Protein AF-E1Y904-F1 (afdb_monomer_lite)

Organism: NCBI:txid201089

Secondary structure (DSSP, 8-state):
--BSSSBTTSTT-TTHHHHHHHHHHHH-TTT-SS--HHHHHHHHHHHHH-----HHHHHHHHH--SSS------

pLDDT: mean 84.65, std 10.98, range [56.09, 95.12]

Structure (mmCIF, N/CA/C/O backbone):
data_AF-E1Y904-F1
#
_entry.id   AF-E1Y904-F1
#
loop_
_atom_site.group_PDB
_atom_site.id
_atom_site.type_symbol
_atom_site.label_atom_id
_atom_site.label_alt_id
_atom_site.label_comp_id
_atom_site.label_asym_id
_atom_site.label_entity_id
_atom_site.label_seq_id
_atom_site.pdbx_PDB_ins_code
_atom_site.Cartn_x
_atom_site.Cartn_y
_atom_site.Cartn_z
_atom_site.occupancy
_atom_site.B_iso_or_equiv
_atom_site.auth_seq_id
_atom_site.auth_comp_id
_atom_site.auth_asym_id
_atom_site.auth_atom_id
_atom_site.pdbx_PDB_model_num
ATOM 1 N N . MET A 1 1 ? -1.099 10.899 -2.640 1.00 73.69 1 MET A N 1
ATOM 2 C CA . MET A 1 1 ? -0.838 9.624 -3.335 1.00 73.69 1 MET A CA 1
ATOM 3 C C . MET A 1 1 ? 0.308 8.922 -2.636 1.00 73.69 1 MET A C 1
ATOM 5 O O . MET A 1 1 ? 1.330 9.582 -2.443 1.00 73.69 1 MET A O 1
ATOM 9 N N . PRO A 1 2 ? 0.137 7.645 -2.267 1.00 82.12 2 PRO A N 1
ATOM 10 C CA . PRO A 1 2 ? 1.209 6.815 -1.732 1.00 82.12 2 PRO A CA 1
ATOM 11 C C . PRO A 1 2 ? 2.406 6.717 -2.689 1.00 82.12 2 PRO A C 1
ATOM 13 O O . PRO A 1 2 ? 2.279 6.889 -3.908 1.00 82.12 2 PRO A O 1
ATOM 16 N N . ILE A 1 3 ? 3.584 6.478 -2.122 1.00 81.06 3 ILE A N 1
ATOM 17 C CA . ILE A 1 3 ? 4.841 6.325 -2.858 1.00 81.06 3 ILE A CA 1
ATOM 18 C C . ILE A 1 3 ? 5.593 5.171 -2.214 1.00 81.06 3 ILE A C 1
ATOM 20 O O . ILE A 1 3 ? 5.971 5.295 -1.056 1.00 81.06 3 ILE A O 1
ATOM 24 N N . GLY A 1 4 ? 5.829 4.090 -2.951 1.00 81.25 4 GLY A N 1
ATOM 25 C CA . GLY A 1 4 ? 6.671 2.986 -2.499 1.00 81.25 4 GLY A CA 1
ATOM 26 C C . GLY A 1 4 ? 7.953 2.908 -3.311 1.00 81.25 4 GLY A C 1
ATOM 27 O O . GLY A 1 4 ? 8.779 3.820 -3.231 1.00 81.25 4 GLY A O 1
ATOM 28 N N . ILE A 1 5 ? 8.122 1.846 -4.105 1.00 79.06 5 ILE A N 1
ATOM 29 C CA . ILE A 1 5 ? 9.262 1.728 -5.044 1.00 79.06 5 ILE A CA 1
ATOM 30 C C . ILE A 1 5 ? 9.202 2.862 -6.073 1.00 79.06 5 ILE A C 1
ATOM 32 O O . ILE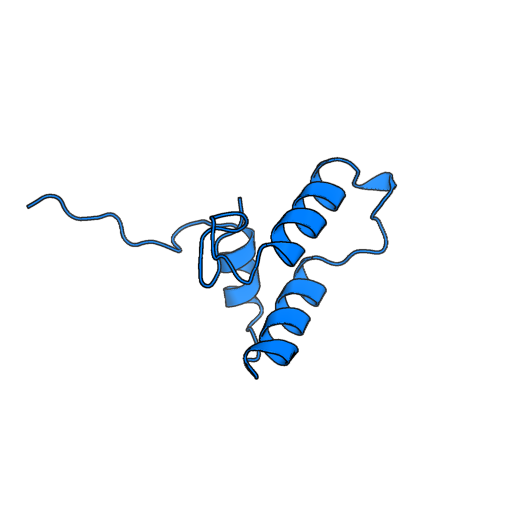 A 1 5 ? 10.207 3.459 -6.462 1.00 79.06 5 ILE A O 1
ATOM 36 N N . SER A 1 6 ? 7.987 3.193 -6.491 1.00 78.38 6 SER A N 1
ATOM 37 C CA . SER A 1 6 ? 7.676 4.252 -7.430 1.00 78.38 6 SER A CA 1
ATOM 38 C C . SER A 1 6 ? 6.480 5.057 -6.925 1.00 78.38 6 SER A C 1
ATOM 40 O O . SER A 1 6 ? 5.823 4.717 -5.939 1.00 78.38 6 SER A O 1
ATOM 42 N N . ARG A 1 7 ? 6.172 6.171 -7.597 1.00 79.88 7 ARG A N 1
ATOM 43 C CA . ARG A 1 7 ? 4.882 6.820 -7.360 1.00 79.88 7 ARG A CA 1
ATOM 44 C C . ARG A 1 7 ? 3.796 5.881 -7.876 1.00 79.88 7 ARG A C 1
ATOM 46 O O . ARG A 1 7 ? 3.824 5.525 -9.054 1.00 79.88 7 ARG A O 1
ATOM 53 N N . TRP A 1 8 ? 2.844 5.545 -7.015 1.00 81.44 8 TRP A N 1
ATOM 54 C CA . TRP A 1 8 ? 1.706 4.715 -7.387 1.00 81.44 8 TRP A CA 1
ATOM 55 C C . TRP A 1 8 ? 0.975 5.320 -8.598 1.00 81.44 8 TRP A C 1
ATOM 57 O O . TRP A 1 8 ? 0.766 6.535 -8.663 1.00 81.44 8 TRP A O 1
ATOM 67 N N . GLY A 1 9 ? 0.667 4.487 -9.597 1.00 72.00 9 GLY A N 1
ATOM 68 C CA . GLY A 1 9 ? -0.014 4.903 -10.832 1.00 72.00 9 GLY A CA 1
ATOM 69 C C . GLY A 1 9 ? 0.855 5.640 -11.865 1.00 72.00 9 GLY A C 1
ATOM 70 O O . GLY A 1 9 ? 0.324 6.215 -12.812 1.00 72.00 9 GLY A O 1
ATOM 71 N N . HIS A 1 10 ? 2.183 5.668 -11.711 1.00 79.50 10 HIS A N 1
ATOM 72 C CA . HIS A 1 10 ? 3.076 6.108 -12.792 1.00 79.50 10 HIS A CA 1
ATOM 73 C C . HIS A 1 10 ? 3.200 5.016 -13.877 1.00 79.50 10 HIS A C 1
ATOM 75 O O . HIS A 1 10 ? 3.203 3.837 -13.523 1.00 79.50 10 HIS A O 1
ATOM 81 N N . PRO A 1 11 ? 3.344 5.356 -15.175 1.00 70.94 11 PRO A N 1
ATOM 82 C CA . PRO A 1 11 ? 3.622 4.364 -16.213 1.00 70.94 11 PRO A CA 1
ATOM 83 C C . PRO A 1 11 ? 4.838 3.500 -15.852 1.00 70.94 11 PRO A C 1
ATOM 85 O O . PRO A 1 11 ? 5.881 4.025 -15.468 1.00 70.94 11 PRO A O 1
ATOM 88 N N . GLY A 1 12 ? 4.684 2.176 -15.923 1.00 69.69 12 GLY A N 1
ATOM 89 C CA . GLY A 1 12 ? 5.714 1.217 -15.501 1.00 69.69 12 GLY A CA 1
ATOM 90 C C . GLY A 1 12 ? 5.789 0.964 -13.988 1.00 69.69 12 GLY A C 1
ATOM 91 O O . GLY A 1 12 ? 6.654 0.216 -13.542 1.00 69.69 12 GLY A O 1
ATOM 92 N N . SER A 1 13 ? 4.894 1.552 -13.184 1.00 78.88 13 SER A N 1
ATOM 93 C CA . SER A 1 13 ? 4.787 1.246 -11.756 1.00 78.88 13 SER A CA 1
ATOM 94 C C . SER A 1 13 ? 4.191 -0.144 -11.553 1.00 78.88 13 SER A C 1
ATOM 96 O O . SER A 1 13 ? 3.033 -0.402 -11.897 1.00 78.88 13 SER A O 1
ATOM 98 N N . LEU A 1 14 ? 4.967 -1.018 -10.917 1.00 82.31 14 LEU A N 1
ATOM 99 C CA . LEU A 1 14 ? 4.515 -2.343 -10.488 1.00 82.31 14 LEU A CA 1
ATOM 100 C C . LEU A 1 14 ? 3.410 -2.248 -9.420 1.00 82.31 14 LEU A C 1
ATOM 102 O O . LEU A 1 14 ? 2.621 -3.168 -9.258 1.00 82.31 14 LEU A O 1
ATOM 106 N N . GLU A 1 15 ? 3.299 -1.105 -8.743 1.00 85.25 15 GLU A N 1
ATOM 107 C CA . GLU A 1 15 ? 2.375 -0.857 -7.632 1.00 85.25 15 GLU A CA 1
ATOM 108 C C . GLU A 1 15 ? 1.020 -0.296 -8.101 1.00 85.25 15 GLU A C 1
ATOM 110 O O . GLU A 1 15 ? 0.189 0.115 -7.292 1.00 85.25 15 GLU A O 1
ATOM 115 N N . THR A 1 16 ? 0.770 -0.269 -9.414 1.00 85.75 16 THR A N 1
ATOM 116 C CA . THR A 1 16 ? -0.503 0.195 -9.992 1.00 85.75 16 THR A CA 1
ATOM 117 C C . THR A 1 16 ? -1.736 -0.521 -9.409 1.00 85.75 16 THR A C 1
ATOM 119 O O . THR A 1 16 ? -2.714 0.170 -9.119 1.00 85.75 16 THR A O 1
ATOM 122 N N . PRO A 1 17 ? -1.725 -1.846 -9.142 1.00 88.69 17 PRO A N 1
ATOM 123 C CA . PRO A 1 17 ? -2.853 -2.511 -8.483 1.00 88.69 17 PRO A CA 1
ATOM 124 C C . PRO A 1 17 ? -3.157 -1.952 -7.084 1.00 88.69 17 PRO A C 1
ATOM 126 O O . PRO A 1 17 ? -4.319 -1.714 -6.755 1.00 88.69 17 PRO A O 1
ATOM 129 N N . LEU A 1 18 ? -2.122 -1.661 -6.287 1.00 90.88 18 LEU A N 1
ATOM 130 C CA . LEU A 1 18 ? -2.284 -1.038 -4.970 1.00 90.88 18 LEU A CA 1
ATOM 131 C C . LEU A 1 18 ? -2.848 0.386 -5.087 1.00 90.88 18 LEU A C 1
ATOM 133 O O . LEU A 1 18 ? -3.680 0.791 -4.277 1.00 90.88 18 LEU A O 1
ATOM 137 N N . ALA A 1 19 ? -2.454 1.124 -6.130 1.00 89.31 19 ALA A N 1
ATOM 138 C CA . ALA A 1 19 ? -2.984 2.454 -6.430 1.00 89.31 19 ALA A CA 1
ATOM 139 C C . ALA A 1 19 ? -4.496 2.443 -6.671 1.00 89.31 19 ALA A C 1
ATOM 141 O O . ALA A 1 19 ? -5.210 3.289 -6.132 1.00 89.31 19 ALA A O 1
ATOM 142 N N . ILE A 1 20 ? -4.973 1.475 -7.456 1.00 90.25 20 ILE A N 1
ATOM 143 C CA . ILE A 1 20 ? -6.396 1.306 -7.763 1.00 90.25 20 ILE A CA 1
ATOM 144 C C . ILE A 1 20 ? -7.164 0.961 -6.487 1.00 90.25 20 ILE A C 1
ATOM 146 O O . ILE A 1 20 ? -8.173 1.598 -6.194 1.00 90.25 20 ILE A O 1
ATOM 150 N N . LEU A 1 21 ? -6.661 0.011 -5.697 1.00 91.81 21 LEU A N 1
ATOM 151 C CA . LEU A 1 21 ? -7.314 -0.423 -4.464 1.00 91.81 21 LEU A CA 1
ATOM 152 C C . LEU A 1 21 ? -7.386 0.707 -3.424 1.00 91.81 21 LEU A C 1
ATOM 154 O O . LEU A 1 21 ? -8.433 0.942 -2.819 1.00 91.81 21 LEU A O 1
ATOM 158 N N . TRP A 1 22 ? -6.297 1.462 -3.260 1.00 92.19 22 TRP A N 1
ATOM 159 C CA . TRP A 1 22 ? -6.271 2.635 -2.387 1.00 92.19 22 TRP A CA 1
ATOM 160 C C . TRP A 1 22 ? -7.227 3.723 -2.862 1.00 92.19 22 TRP A C 1
ATOM 162 O O . TRP A 1 22 ? -7.929 4.305 -2.035 1.00 92.19 22 TRP A O 1
ATOM 172 N N . ALA A 1 23 ? -7.305 3.985 -4.169 1.00 91.94 23 ALA A N 1
ATOM 173 C CA . ALA A 1 23 ? -8.246 4.956 -4.715 1.00 91.94 23 ALA A CA 1
ATOM 174 C C . ALA A 1 23 ? -9.699 4.513 -4.487 1.00 91.94 23 ALA A C 1
ATOM 176 O O . ALA A 1 23 ? -10.511 5.315 -4.035 1.00 91.94 23 ALA A O 1
ATOM 177 N N . ALA A 1 24 ? -10.006 3.234 -4.715 1.00 93.06 24 ALA A N 1
ATOM 178 C CA . ALA A 1 24 ? -11.328 2.661 -4.489 1.00 93.06 24 ALA A CA 1
ATOM 179 C C . ALA A 1 24 ? -11.777 2.812 -3.026 1.00 93.06 24 ALA A C 1
ATOM 181 O O . ALA A 1 24 ? -12.850 3.358 -2.769 1.00 93.06 24 ALA A O 1
ATOM 182 N N . LYS A 1 25 ? -10.917 2.441 -2.064 1.00 93.06 25 LYS A N 1
ATOM 183 C CA . LYS A 1 25 ? -11.191 2.626 -0.630 1.00 93.06 25 LYS A CA 1
ATOM 184 C C . LYS A 1 25 ? -11.286 4.099 -0.226 1.00 93.06 25 LYS A C 1
ATOM 186 O O . LYS A 1 25 ? -12.113 4.450 0.608 1.00 93.06 25 LYS A O 1
ATOM 191 N N . THR A 1 26 ? -10.454 4.963 -0.805 1.00 90.31 26 THR A N 1
ATOM 192 C CA . THR A 1 26 ? -10.453 6.404 -0.500 1.00 90.31 26 THR A CA 1
ATOM 193 C C . THR A 1 26 ? -11.731 7.090 -0.986 1.00 90.31 26 THR A C 1
ATOM 195 O O . THR A 1 26 ? -12.260 7.952 -0.292 1.00 90.31 26 THR A O 1
ATOM 198 N N . LEU A 1 27 ? -12.227 6.718 -2.169 1.00 93.81 27 LEU A N 1
ATOM 199 C CA . LEU A 1 27 ? -13.416 7.320 -2.777 1.00 93.81 27 LEU A CA 1
ATOM 200 C C . LEU A 1 27 ? -14.723 6.718 -2.247 1.00 93.81 27 LEU A C 1
ATOM 202 O O . LEU A 1 27 ? -15.716 7.431 -2.136 1.00 93.81 27 LEU A O 1
ATOM 206 N N . TYR A 1 28 ? -14.725 5.426 -1.911 1.00 95.06 28 TYR A N 1
ATOM 207 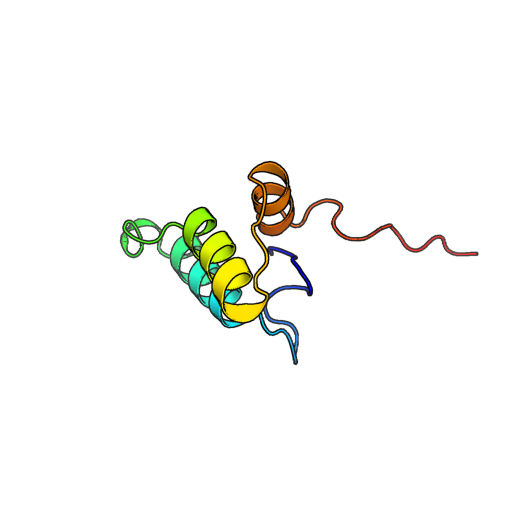C CA . TYR A 1 28 ? -15.919 4.692 -1.487 1.00 95.06 28 TYR A CA 1
ATOM 208 C C . TYR A 1 28 ? -15.665 3.868 -0.213 1.00 95.06 28 TYR A C 1
ATOM 210 O O . TYR A 1 28 ? -15.813 2.644 -0.230 1.00 95.06 28 TYR A O 1
ATOM 218 N N . PRO A 1 29 ? -15.308 4.501 0.918 1.00 93.44 29 PRO A N 1
ATOM 219 C CA . PRO A 1 29 ? -14.924 3.782 2.134 1.00 93.44 29 PRO A CA 1
ATOM 220 C C . PRO A 1 29 ? -16.024 2.850 2.661 1.00 93.44 29 PRO A C 1
ATOM 222 O O . PRO A 1 29 ? -15.717 1.786 3.185 1.00 93.44 29 PRO A O 1
ATOM 225 N N . GLU A 1 30 ? -17.298 3.200 2.459 1.00 95.12 30 GLU A N 1
ATOM 226 C CA . GLU A 1 30 ? -18.446 2.380 2.876 1.00 95.12 30 GLU A CA 1
ATOM 227 C C . GLU A 1 30 ? -18.631 1.104 2.041 1.00 95.12 30 GLU A C 1
ATOM 229 O O . GLU A 1 30 ? -19.291 0.166 2.481 1.00 95.12 30 GLU A O 1
ATOM 234 N N . ARG A 1 31 ? -18.065 1.057 0.828 1.00 94.31 31 ARG A N 1
ATOM 235 C CA . ARG A 1 31 ? -18.140 -0.106 -0.073 1.00 94.31 31 ARG A CA 1
ATOM 236 C C . ARG A 1 31 ? -16.929 -1.028 0.046 1.00 94.31 31 ARG A 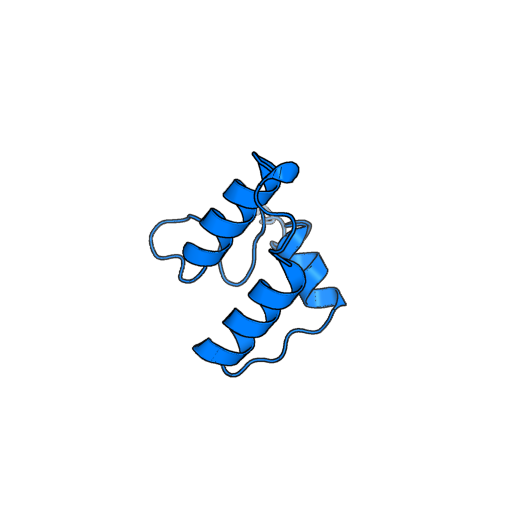C 1
ATOM 238 O O . ARG A 1 31 ? -17.038 -2.188 -0.322 1.00 94.31 31 ARG A O 1
ATOM 245 N N . PHE A 1 32 ? -15.807 -0.510 0.542 1.00 94.12 32 PHE A N 1
ATOM 246 C CA . PHE A 1 32 ? -14.527 -1.214 0.681 1.00 94.12 32 PHE A CA 1
ATOM 247 C C . PHE A 1 32 ? -14.105 -1.277 2.158 1.00 94.12 32 PHE A C 1
ATOM 249 O O . PHE A 1 32 ? -12.984 -0.909 2.529 1.00 94.12 32 PHE A O 1
ATOM 256 N N . THR A 1 33 ? -15.041 -1.681 3.019 1.00 93.00 33 THR A N 1
ATOM 257 C CA . THR A 1 33 ? -14.839 -1.797 4.474 1.00 93.00 33 THR A CA 1
ATOM 258 C C . THR A 1 33 ? -13.977 -3.001 4.847 1.00 93.00 33 THR A C 1
ATOM 260 O O . THR A 1 33 ? -13.256 -2.955 5.841 1.00 93.00 33 THR A O 1
ATOM 263 N N . ASP A 1 34 ? -14.008 -4.039 4.018 1.00 93.62 34 ASP A N 1
ATOM 264 C CA . ASP A 1 34 ? -13.243 -5.283 4.098 1.00 93.62 34 ASP A CA 1
ATOM 265 C C . ASP A 1 34 ? -11.779 -5.131 3.654 1.00 93.62 34 ASP A C 1
ATOM 267 O O . ASP A 1 34 ? -10.917 -5.918 4.041 1.00 93.62 34 ASP A O 1
ATOM 271 N N . VAL A 1 35 ? -11.471 -4.098 2.870 1.00 92.56 35 VAL A N 1
ATOM 272 C CA . VAL A 1 35 ? -10.127 -3.879 2.330 1.00 92.56 35 VAL A CA 1
ATOM 273 C C . VAL A 1 35 ? -9.214 -3.246 3.373 1.00 92.56 35 VAL A C 1
ATOM 275 O O . VAL A 1 35 ? -9.375 -2.072 3.696 1.00 92.56 35 VAL A O 1
ATOM 278 N N . ASP A 1 36 ? -8.171 -3.937 3.829 1.00 93.62 36 ASP A N 1
ATOM 279 C CA . ASP A 1 36 ? -7.073 -3.315 4.581 1.00 93.62 36 ASP A CA 1
ATOM 280 C C . ASP A 1 36 ? -5.888 -2.991 3.657 1.00 93.62 36 ASP A C 1
ATOM 282 O O . ASP A 1 36 ? -5.075 -3.844 3.309 1.00 93.62 36 ASP A O 1
ATOM 286 N N . ILE A 1 37 ? -5.753 -1.713 3.292 1.00 91.62 37 ILE A N 1
ATOM 287 C CA . ILE A 1 37 ? -4.658 -1.229 2.441 1.00 91.62 37 ILE A CA 1
ATOM 288 C C . ILE A 1 37 ? -3.275 -1.466 3.062 1.00 91.62 37 ILE A C 1
ATOM 290 O O . ILE A 1 37 ? -2.312 -1.687 2.324 1.00 91.62 37 ILE A O 1
ATOM 294 N N . LYS A 1 38 ? -3.142 -1.429 4.395 1.00 92.31 38 LYS A N 1
ATOM 295 C CA . LYS A 1 38 ? -1.860 -1.673 5.074 1.00 92.31 38 LYS A CA 1
ATOM 296 C C . LYS A 1 38 ? -1.478 -3.145 4.923 1.00 92.31 38 LYS A C 1
ATOM 298 O O . LYS A 1 38 ? -0.345 -3.434 4.534 1.00 92.31 38 LYS A O 1
ATOM 303 N N . ALA A 1 39 ? -2.425 -4.051 5.165 1.00 93.81 39 ALA A N 1
ATOM 304 C CA . ALA A 1 39 ? -2.229 -5.486 4.974 1.00 93.81 39 ALA A CA 1
ATOM 305 C C . ALA A 1 39 ? -1.926 -5.828 3.508 1.00 93.81 39 ALA A C 1
ATOM 307 O O . ALA A 1 39 ? -0.950 -6.527 3.237 1.00 93.81 39 ALA A O 1
ATOM 308 N N . GLU A 1 40 ? -2.675 -5.263 2.557 1.00 94.00 40 GLU A N 1
ATOM 309 C CA . GLU A 1 40 ? -2.448 -5.545 1.137 1.00 94.00 40 GLU A CA 1
ATOM 310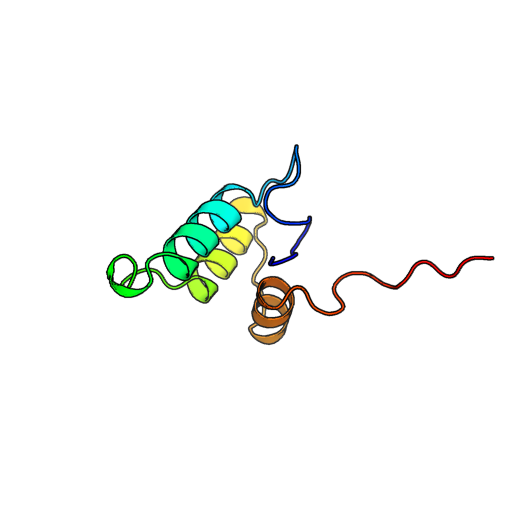 C C . GLU A 1 40 ? -1.117 -5.015 0.620 1.00 94.00 40 GLU A C 1
ATOM 312 O O . GLU A 1 40 ? -0.435 -5.686 -0.154 1.00 94.00 40 GLU A O 1
ATOM 317 N N . THR A 1 41 ? -0.679 -3.852 1.103 1.00 92.44 41 THR A N 1
ATOM 318 C CA . THR A 1 41 ? 0.656 -3.339 0.775 1.00 92.44 41 THR A CA 1
ATOM 319 C C . THR A 1 41 ? 1.739 -4.299 1.274 1.00 92.44 41 THR A C 1
ATOM 321 O O . THR A 1 41 ? 2.642 -4.650 0.519 1.00 92.44 41 THR A O 1
ATOM 324 N N . LYS A 1 42 ? 1.638 -4.794 2.514 1.00 93.56 42 LYS A N 1
ATOM 325 C CA . LYS A 1 42 ? 2.592 -5.778 3.054 1.00 93.56 42 LYS A CA 1
ATOM 326 C C . LYS A 1 42 ? 2.590 -7.084 2.258 1.00 93.56 42 LYS A C 1
ATOM 328 O O . LYS A 1 42 ? 3.657 -7.574 1.892 1.00 93.56 42 LYS A O 1
ATOM 333 N N . ASN A 1 43 ? 1.407 -7.615 1.953 1.00 94.38 43 ASN A N 1
ATOM 334 C CA . ASN A 1 43 ? 1.256 -8.848 1.183 1.00 94.38 43 ASN A CA 1
ATOM 335 C C . ASN A 1 43 ? 1.834 -8.718 -0.227 1.00 94.38 43 ASN A C 1
ATOM 337 O O . ASN A 1 43 ? 2.513 -9.629 -0.695 1.00 94.38 43 ASN A O 1
ATOM 341 N N . PHE A 1 44 ? 1.614 -7.584 -0.891 1.00 93.06 44 PHE A N 1
ATOM 342 C CA . PHE A 1 44 ? 2.162 -7.314 -2.215 1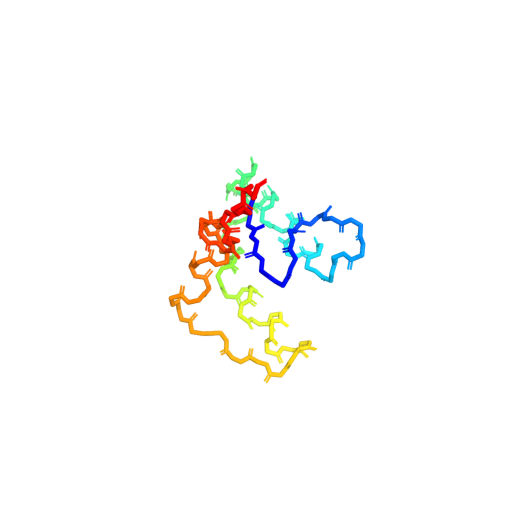.00 93.06 44 PHE A CA 1
ATOM 343 C C . PHE A 1 44 ? 3.695 -7.348 -2.212 1.00 93.06 44 PHE A C 1
ATOM 345 O O . PHE A 1 44 ? 4.304 -8.039 -3.029 1.00 93.06 44 PHE A O 1
ATOM 352 N N . TYR A 1 45 ? 4.325 -6.660 -1.257 1.00 92.75 45 TYR A N 1
ATOM 353 C CA . TYR A 1 45 ? 5.783 -6.643 -1.145 1.00 92.75 45 TYR A CA 1
ATOM 354 C C . TYR A 1 45 ? 6.362 -8.017 -0.805 1.00 92.75 45 TYR A C 1
ATOM 356 O O . TYR A 1 45 ? 7.336 -8.442 -1.426 1.00 92.75 45 TYR A O 1
ATOM 364 N N . LYS A 1 46 ? 5.710 -8.757 0.095 1.00 94.00 46 LYS A N 1
ATOM 365 C CA . LYS A 1 46 ? 6.111 -10.127 0.420 1.00 94.00 46 LYS A CA 1
ATOM 366 C C . LYS A 1 46 ? 5.987 -11.056 -0.788 1.00 94.00 46 LYS A C 1
ATOM 368 O O . LYS A 1 46 ? 6.890 -11.827 -1.067 1.00 94.00 46 LYS A O 1
ATOM 373 N N . LYS A 1 47 ? 4.889 -10.973 -1.539 1.00 93.88 47 LYS A N 1
ATOM 374 C CA . LYS A 1 47 ? 4.609 -11.892 -2.649 1.00 93.88 47 LYS A CA 1
ATOM 375 C C . LYS A 1 47 ? 5.474 -11.643 -3.884 1.00 93.88 47 LYS A C 1
ATOM 377 O O . LYS A 1 47 ? 5.886 -12.600 -4.528 1.00 93.88 47 LYS A O 1
ATOM 382 N N . PHE A 1 48 ? 5.691 -10.381 -4.252 1.00 91.56 48 PHE A N 1
ATOM 383 C CA . PHE A 1 48 ? 6.351 -10.031 -5.516 1.00 91.56 48 PHE A CA 1
ATOM 384 C C . PHE A 1 48 ? 7.829 -9.671 -5.363 1.00 91.56 48 PHE A C 1
ATOM 386 O O . PHE A 1 48 ? 8.562 -9.732 -6.347 1.00 91.56 48 PHE A O 1
ATOM 393 N N . PHE A 1 49 ? 8.269 -9.309 -4.156 1.00 89.94 49 PHE A N 1
ATOM 394 C CA . PHE A 1 49 ? 9.649 -8.895 -3.888 1.00 89.94 49 PHE A CA 1
ATOM 395 C C . PHE A 1 49 ? 10.322 -9.714 -2.782 1.00 89.94 49 PHE A C 1
ATOM 397 O O . PHE A 1 49 ? 11.454 -9.396 -2.432 1.00 89.94 49 PHE A O 1
ATOM 404 N N . ASP A 1 50 ? 9.637 -10.722 -2.225 1.00 93.62 50 ASP A N 1
ATOM 405 C CA . ASP A 1 50 ? 10.097 -11.505 -1.067 1.00 93.62 50 ASP A CA 1
ATOM 406 C C . ASP A 1 50 ? 10.569 -10.609 0.095 1.00 93.62 50 ASP A C 1
ATOM 408 O O . ASP A 1 50 ? 11.541 -10.886 0.794 1.00 93.62 50 ASP A O 1
ATOM 412 N N . TYR A 1 51 ? 9.895 -9.462 0.260 1.00 91.88 51 TYR A N 1
ATOM 413 C CA . TYR A 1 51 ? 10.300 -8.416 1.193 1.00 91.88 51 TYR A CA 1
ATOM 414 C C . TYR A 1 51 ? 9.224 -8.154 2.244 1.00 91.88 51 TYR A C 1
ATOM 416 O O . TYR A 1 51 ? 8.106 -7.737 1.929 1.00 91.88 51 TYR A O 1
ATOM 424 N N . GLU A 1 52 ? 9.576 -8.346 3.515 1.00 92.50 52 GLU A N 1
ATOM 425 C CA . GLU A 1 52 ? 8.691 -8.035 4.634 1.00 92.50 52 GLU A CA 1
ATOM 426 C C . GLU A 1 52 ? 8.800 -6.558 5.025 1.00 92.50 52 GLU A C 1
ATOM 428 O O . GLU A 1 52 ? 9.813 -6.084 5.541 1.00 92.50 52 GLU A O 1
ATOM 433 N N . LEU A 1 53 ? 7.719 -5.812 4.789 1.00 90.25 53 LEU A N 1
ATOM 434 C CA . LEU A 1 53 ? 7.631 -4.414 5.190 1.00 90.25 53 LEU A CA 1
ATOM 435 C C . LEU A 1 53 ? 7.390 -4.280 6.698 1.00 90.25 53 LEU A C 1
ATOM 437 O O . LEU A 1 53 ? 6.403 -4.792 7.238 1.00 90.25 53 LEU A O 1
ATOM 441 N N . SER A 1 54 ? 8.227 -3.478 7.361 1.00 91.50 54 SER A N 1
ATOM 442 C CA . SER A 1 54 ? 7.948 -3.018 8.723 1.00 91.50 54 SER A CA 1
ATOM 443 C C . SER A 1 54 ? 6.712 -2.113 8.755 1.00 91.50 54 SER A C 1
ATOM 445 O O . SER A 1 54 ? 6.315 -1.517 7.746 1.00 91.50 54 SER A O 1
ATOM 447 N N . GLU A 1 55 ? 6.083 -1.984 9.924 1.00 89.25 55 GLU A N 1
ATOM 448 C CA . GLU A 1 55 ? 4.937 -1.081 10.085 1.00 89.25 55 GLU A CA 1
ATOM 449 C C . GLU A 1 55 ? 5.285 0.365 9.748 1.00 89.25 55 GLU A C 1
ATOM 451 O O . GLU A 1 55 ? 4.573 0.995 8.968 1.00 89.25 55 GLU A O 1
ATOM 456 N N . GLU A 1 56 ? 6.427 0.839 10.241 1.00 88.56 56 GLU A N 1
ATOM 457 C CA . GLU A 1 56 ? 6.907 2.196 9.995 1.00 88.56 56 GLU A CA 1
ATOM 458 C C . GLU A 1 56 ? 7.162 2.446 8.499 1.00 88.56 56 GLU A C 1
ATOM 460 O O . GLU A 1 56 ? 6.832 3.508 7.968 1.00 88.56 56 GLU A O 1
ATOM 465 N N . MET A 1 57 ? 7.718 1.460 7.783 1.00 86.12 57 MET A N 1
ATOM 466 C CA . MET A 1 57 ? 7.933 1.578 6.341 1.00 86.12 57 MET A CA 1
ATOM 467 C C . MET A 1 57 ? 6.608 1.568 5.578 1.00 86.12 57 MET A C 1
ATOM 469 O O . MET A 1 57 ? 6.424 2.375 4.670 1.00 86.12 57 MET A O 1
ATOM 473 N N . THR A 1 58 ? 5.663 0.717 5.977 1.00 90.19 58 THR A N 1
ATOM 474 C CA . THR A 1 58 ? 4.331 0.664 5.357 1.00 90.19 58 THR A CA 1
ATOM 475 C C . THR A 1 58 ? 3.608 2.006 5.508 1.00 90.19 58 THR A C 1
ATOM 477 O O . THR A 1 58 ? 3.046 2.529 4.550 1.00 90.19 58 THR A O 1
ATOM 480 N N . GLU A 1 59 ? 3.676 2.622 6.687 1.00 89.06 59 GLU A N 1
ATOM 481 C CA . GLU A 1 59 ? 3.078 3.937 6.942 1.00 89.06 59 GLU A CA 1
ATOM 482 C C . GLU A 1 59 ? 3.765 5.057 6.156 1.00 89.06 59 GLU A C 1
ATOM 484 O O . GLU A 1 59 ? 3.097 5.947 5.617 1.00 89.06 59 GLU A O 1
ATOM 489 N N . LYS A 1 60 ? 5.092 4.998 5.999 1.00 86.75 60 LYS A N 1
ATOM 490 C CA . LYS A 1 60 ? 5.823 5.918 5.114 1.00 86.75 60 LYS A CA 1
ATOM 491 C C . LYS A 1 60 ? 5.366 5.785 3.662 1.00 86.75 60 LYS A C 1
ATOM 493 O O . LYS A 1 60 ? 5.093 6.808 3.032 1.00 86.75 60 LYS A O 1
ATOM 498 N N . ILE A 1 61 ? 5.193 4.557 3.168 1.00 88.12 61 ILE A N 1
ATOM 499 C CA . ILE A 1 61 ? 4.706 4.292 1.808 1.00 88.12 61 ILE A CA 1
ATOM 500 C C . ILE A 1 61 ? 3.311 4.892 1.606 1.00 88.12 61 ILE A C 1
ATOM 502 O O . ILE A 1 61 ? 3.091 5.664 0.670 1.00 88.12 61 ILE A O 1
ATOM 506 N N . LEU A 1 62 ? 2.385 4.602 2.525 1.00 86.81 62 LEU A N 1
ATOM 507 C CA . LEU A 1 62 ? 0.995 5.058 2.450 1.00 86.81 62 LEU A CA 1
ATOM 508 C C . LEU A 1 62 ? 0.846 6.572 2.624 1.00 86.81 62 LEU A C 1
ATOM 510 O O . LEU A 1 62 ? 0.026 7.196 1.950 1.00 86.81 62 LEU A O 1
ATOM 514 N N . SER A 1 63 ? 1.659 7.187 3.486 1.00 85.56 63 SER A N 1
ATOM 515 C CA . SER A 1 63 ? 1.643 8.640 3.677 1.00 85.56 63 SER A CA 1
ATOM 516 C C . SER A 1 63 ? 2.224 9.401 2.481 1.00 85.56 63 SER A C 1
ATOM 518 O O . SER A 1 63 ? 1.872 10.562 2.265 1.00 85.56 63 SER A O 1
ATOM 520 N N . GLY A 1 64 ? 3.131 8.778 1.716 1.00 76.12 64 GLY A N 1
ATOM 521 C CA . GLY A 1 64 ? 3.846 9.405 0.602 1.00 76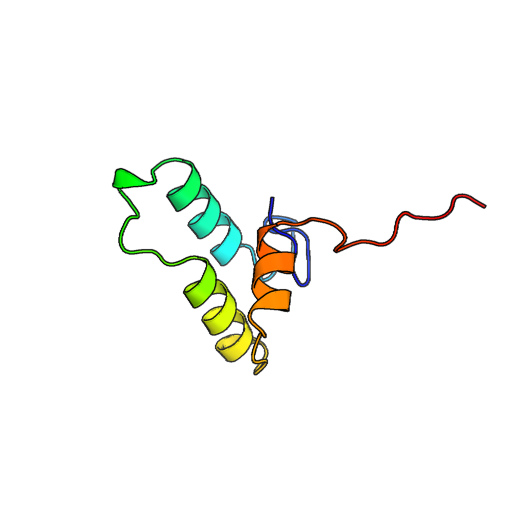.12 64 GLY A CA 1
ATOM 522 C C . GLY A 1 64 ? 4.741 10.586 1.014 1.00 76.12 64 GLY A C 1
ATOM 523 O O . GLY A 1 64 ? 5.281 11.280 0.149 1.00 76.12 64 GLY A O 1
ATOM 524 N N . LYS A 1 65 ? 4.906 10.845 2.319 1.00 70.56 65 LYS A N 1
ATOM 525 C CA . LYS A 1 65 ? 5.713 11.951 2.850 1.00 70.56 65 LYS A CA 1
ATOM 526 C C . LYS A 1 65 ? 7.175 11.521 2.958 1.00 70.56 65 LYS A C 1
ATOM 528 O O . LYS A 1 65 ? 7.475 10.418 3.396 1.00 70.56 65 LYS A O 1
ATOM 533 N N . ASN A 1 66 ? 8.097 12.408 2.579 1.00 63.94 66 ASN A N 1
ATOM 534 C CA . ASN A 1 66 ? 9.552 12.233 2.730 1.00 63.94 66 ASN A CA 1
ATOM 535 C C . ASN A 1 66 ? 10.185 11.012 2.020 1.00 63.94 66 ASN A C 1
ATOM 537 O O . ASN A 1 66 ? 11.366 10.746 2.221 1.00 63.94 66 ASN A O 1
ATOM 541 N N . MET A 1 67 ? 9.463 10.322 1.127 1.00 68.06 67 MET A N 1
ATOM 542 C CA . MET A 1 67 ? 9.998 9.204 0.323 1.00 68.06 67 MET A CA 1
ATOM 543 C C . MET A 1 67 ? 11.007 9.646 -0.755 1.00 68.06 67 MET A C 1
ATOM 545 O O . MET A 1 67 ? 11.701 8.825 -1.348 1.00 68.06 67 MET A O 1
ATOM 549 N N . ARG A 1 68 ? 11.113 10.952 -1.030 1.00 62.50 68 ARG A N 1
ATOM 550 C CA . ARG A 1 68 ? 12.091 11.531 -1.960 1.00 62.50 68 ARG A CA 1
ATOM 551 C C . ARG A 1 68 ? 12.880 12.629 -1.262 1.00 62.50 68 ARG A C 1
ATOM 553 O O . ARG A 1 68 ? 12.288 13.567 -0.734 1.00 62.50 68 ARG A O 1
ATOM 560 N N . LYS A 1 69 ? 14.216 12.558 -1.315 1.00 61.62 69 LYS A N 1
ATOM 561 C CA . LYS A 1 69 ? 15.060 13.697 -0.930 1.00 61.62 69 LYS A CA 1
ATOM 562 C C . LYS A 1 69 ? 14.802 14.853 -1.909 1.00 61.62 69 LYS A C 1
ATOM 564 O O . LYS A 1 69 ? 14.790 14.608 -3.119 1.00 61.62 69 LYS A O 1
ATOM 569 N N . PRO A 1 70 ? 14.614 16.097 -1.434 1.00 61.16 70 PRO A N 1
ATOM 570 C CA . PRO A 1 70 ? 14.521 17.240 -2.329 1.00 61.16 70 PRO A CA 1
ATOM 571 C C . PRO A 1 70 ? 15.811 17.338 -3.148 1.00 61.16 70 PRO A C 1
ATOM 573 O O . PRO A 1 70 ? 16.917 17.239 -2.610 1.00 61.16 70 PRO A O 1
ATOM 576 N N . LYS A 1 71 ? 15.678 17.504 -4.468 1.00 59.91 71 LYS A N 1
ATOM 577 C CA . LYS A 1 71 ? 16.822 17.714 -5.357 1.00 59.91 71 LYS A CA 1
ATOM 578 C C . LYS A 1 71 ? 17.462 19.049 -4.969 1.00 59.91 71 LYS A C 1
ATOM 580 O O . LYS A 1 71 ? 16.881 20.098 -5.239 1.00 59.91 71 LYS A O 1
ATOM 585 N N . LYS A 1 72 ? 18.637 19.026 -4.326 1.00 58.91 72 LYS A N 1
ATOM 586 C CA . LYS A 1 72 ? 19.449 20.238 -4.143 1.00 58.91 72 LYS A CA 1
ATOM 587 C C . LYS A 1 72 ? 19.749 20.794 -5.539 1.00 58.91 72 LYS A C 1
ATOM 589 O O . LYS A 1 72 ? 20.405 20.118 -6.331 1.00 58.91 72 LYS A O 1
ATOM 594 N N . ARG A 1 73 ? 19.225 21.979 -5.860 1.00 56.25 73 ARG A N 1
ATOM 595 C CA . ARG A 1 73 ? 19.686 22.744 -7.026 1.00 56.25 73 ARG A CA 1
ATOM 596 C C . ARG A 1 73 ? 21.110 23.194 -6.684 1.00 56.25 73 ARG A C 1
ATOM 598 O O . ARG A 1 73 ? 21.290 23.855 -5.665 1.00 56.25 73 ARG A O 1
ATOM 605 N N . LYS A 1 74 ? 22.092 22.697 -7.439 1.00 56.09 74 LYS A N 1
ATOM 606 C CA . LYS A 1 74 ? 23.409 23.333 -7.526 1.00 56.09 74 LYS A CA 1
ATOM 607 C C . LYS A 1 74 ? 23.271 24.583 -8.380 1.00 56.09 74 LYS A C 1
ATOM 609 O O . LYS A 1 74 ? 22.426 24.533 -9.305 1.00 56.09 74 LYS A O 1
#

Foldseek 3Di:
DFAAVHPAPDVVDPCVVLVVLVVCCVVCVVVPVVDDSLVVVQVSCCPPVVDGDDSVNSVCRVVVPPPDDPPPDD

Sequence (74 aa):
MPIGISRWGHPGSLETPLAILWAAKTLYPERFTDVDIKAETKNFYKKFFDYELSEEMTEKILSGKNMRKPKKRK

Radius of gyration: 13.21 Å; chains: 1; bounding box: 42×35×26 Å